Protein AF-A0AAW8HID7-F1 (afdb_monomer_lite)

pLDDT: mean 85.38, std 14.89, range [45.19, 97.25]

Structure (mmCIF, N/CA/C/O backbone):
data_AF-A0AAW8HID7-F1
#
_entry.id   AF-A0AAW8HID7-F1
#
loop_
_atom_site.group_PDB
_atom_site.id
_atom_site.type_symbol
_atom_site.label_atom_id
_atom_site.label_alt_id
_atom_site.label_comp_id
_atom_site.label_asym_id
_atom_site.label_entity_id
_atom_site.label_seq_id
_atom_site.pdbx_PDB_ins_code
_atom_site.Cartn_x
_atom_site.Cartn_y
_atom_site.Cartn_z
_atom_site.occupancy
_atom_site.B_iso_or_equiv
_atom_site.auth_seq_id
_atom_site.auth_comp_id
_atom_site.auth_asym_id
_atom_site.auth_atom_id
_atom_site.pdbx_PDB_model_num
ATOM 1 N N . MET A 1 1 ? -22.174 54.545 -2.426 1.00 45.19 1 MET A N 1
ATOM 2 C CA . MET A 1 1 ? -22.519 53.261 -1.773 1.00 45.19 1 MET A CA 1
ATOM 3 C C . MET A 1 1 ? -21.847 52.132 -2.549 1.00 45.19 1 MET A C 1
ATOM 5 O O . MET A 1 1 ? -22.371 51.706 -3.570 1.00 45.19 1 MET A O 1
ATOM 9 N N . GLY A 1 2 ? -20.630 51.743 -2.158 1.00 52.84 2 GLY A N 1
ATOM 10 C CA . GLY A 1 2 ? -19.845 50.730 -2.874 1.00 52.84 2 GLY A CA 1
ATOM 11 C C . GLY A 1 2 ? -20.343 49.319 -2.563 1.00 52.84 2 GLY A C 1
ATOM 12 O O . GLY A 1 2 ? -20.529 48.978 -1.397 1.00 52.84 2 GLY A O 1
ATOM 13 N N . LYS A 1 3 ? -20.590 48.504 -3.593 1.00 63.56 3 LYS A N 1
ATOM 14 C CA . LYS A 1 3 ? -20.976 47.097 -3.427 1.00 63.56 3 LYS A CA 1
ATOM 15 C C . LYS A 1 3 ? -19.798 46.318 -2.840 1.00 63.56 3 LYS A C 1
ATOM 17 O O . LYS A 1 3 ? -18.771 46.169 -3.493 1.00 63.56 3 LYS A O 1
ATOM 22 N N . VAL A 1 4 ? -19.965 45.799 -1.626 1.00 61.78 4 VAL A N 1
ATOM 23 C CA . VAL A 1 4 ? -19.019 44.851 -1.028 1.00 61.78 4 VAL A CA 1
ATOM 24 C C . VAL A 1 4 ? -19.191 43.513 -1.742 1.00 61.78 4 VAL A C 1
ATOM 26 O O . VAL A 1 4 ? -20.189 42.818 -1.552 1.00 61.78 4 VAL A O 1
ATOM 29 N N . VAL A 1 5 ? -18.241 43.158 -2.603 1.00 68.69 5 VAL A N 1
ATOM 30 C CA . VAL A 1 5 ? -18.199 41.831 -3.225 1.00 68.69 5 VAL A CA 1
ATOM 31 C C . VAL A 1 5 ? -17.602 40.867 -2.202 1.00 68.69 5 VAL A C 1
ATOM 33 O O . VAL A 1 5 ? -16.427 40.972 -1.857 1.00 68.69 5 VAL A O 1
ATOM 36 N N . LYS A 1 6 ? -18.416 39.945 -1.669 1.00 67.81 6 LYS A N 1
ATOM 37 C CA . LYS A 1 6 ? -17.914 38.847 -0.830 1.00 67.81 6 LYS A CA 1
ATOM 38 C C . LYS A 1 6 ? -16.973 37.993 -1.677 1.00 67.81 6 LYS A C 1
ATOM 40 O O . LYS A 1 6 ? -17.414 37.350 -2.627 1.00 67.81 6 LYS A O 1
ATOM 45 N N . PHE A 1 7 ? -15.694 37.974 -1.318 1.00 66.94 7 PHE A N 1
ATOM 46 C CA . PHE A 1 7 ? -14.735 37.035 -1.880 1.00 66.94 7 PHE A CA 1
ATOM 47 C C . PHE A 1 7 ? -15.147 35.618 -1.466 1.00 66.94 7 PHE A C 1
ATOM 49 O O . PHE A 1 7 ? -15.056 35.257 -0.294 1.00 66.94 7 PHE A O 1
ATOM 56 N N . GLN A 1 8 ? -15.652 34.828 -2.414 1.00 64.81 8 GLN A N 1
ATOM 57 C CA . GLN A 1 8 ? -15.794 33.389 -2.228 1.00 64.81 8 GLN A CA 1
ATOM 58 C C . GLN A 1 8 ? -14.467 32.749 -2.644 1.00 64.81 8 GLN A C 1
ATOM 60 O O . GLN A 1 8 ? -14.153 32.764 -3.839 1.00 64.81 8 GLN A O 1
ATOM 65 N N . PRO A 1 9 ? -13.658 32.213 -1.711 1.00 63.56 9 PRO A N 1
ATOM 66 C CA . PRO A 1 9 ? -12.480 31.460 -2.102 1.00 63.56 9 PRO A CA 1
ATOM 67 C C . PRO A 1 9 ? -12.954 30.263 -2.924 1.00 63.56 9 PRO A C 1
ATOM 69 O O . PRO A 1 9 ? -13.731 29.432 -2.451 1.00 63.56 9 PRO A O 1
ATOM 72 N N . LYS A 1 10 ? -12.513 30.203 -4.181 1.00 61.84 10 LYS A N 1
ATOM 73 C CA . LYS A 1 10 ? -12.734 29.061 -5.066 1.00 61.84 10 LYS A CA 1
ATOM 74 C C 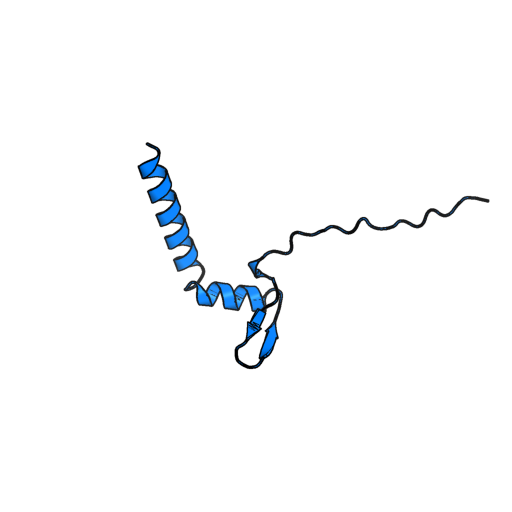. LYS A 1 10 ? -12.321 27.807 -4.300 1.00 61.84 10 LYS A C 1
ATOM 76 O O . LYS A 1 10 ? -11.168 27.715 -3.883 1.00 61.84 10 LYS A O 1
ATOM 81 N N . GLN A 1 11 ? -13.256 26.879 -4.080 1.00 60.66 11 GLN A N 1
ATOM 82 C CA . GLN A 1 11 ? -12.949 25.574 -3.501 1.00 60.66 11 GLN A CA 1
ATOM 83 C C . GLN A 1 11 ? -11.850 24.948 -4.353 1.00 60.66 11 GLN A C 1
ATOM 85 O O . GLN A 1 11 ? -12.084 24.495 -5.473 1.00 60.66 11 GLN A O 1
ATOM 90 N N . VAL A 1 12 ? -10.625 24.972 -3.837 1.00 57.12 12 VAL A N 1
ATOM 91 C CA . VAL A 1 12 ? -9.539 24.197 -4.404 1.00 57.12 12 VAL A CA 1
ATOM 92 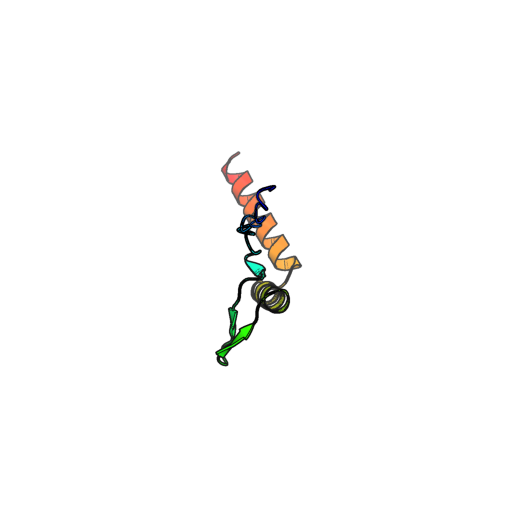C C . VAL A 1 12 ? -9.961 22.762 -4.148 1.00 57.12 12 VAL A C 1
ATOM 94 O O . VAL A 1 12 ? -9.929 22.293 -3.010 1.00 57.12 12 VAL A O 1
ATOM 97 N N . THR A 1 13 ? -10.407 22.061 -5.187 1.00 59.28 13 THR A N 1
ATOM 98 C CA . THR A 1 13 ? -10.426 20.600 -5.195 1.00 59.28 13 THR A CA 1
ATOM 99 C C . THR A 1 13 ? -8.970 20.163 -5.138 1.00 59.28 13 THR A C 1
ATOM 101 O O . THR A 1 13 ? -8.375 19.783 -6.146 1.00 59.28 13 THR A O 1
ATOM 104 N N . ALA A 1 14 ? -8.338 20.329 -3.976 1.00 58.41 14 ALA A N 1
ATOM 105 C CA . ALA A 1 14 ? -7.024 19.796 -3.727 1.00 58.41 14 ALA A CA 1
ATOM 106 C C . ALA A 1 14 ? -7.188 18.301 -3.969 1.00 58.41 14 ALA A C 1
ATOM 108 O O . ALA A 1 14 ? -7.969 17.656 -3.264 1.00 58.41 14 ALA A O 1
ATOM 109 N N . LYS A 1 15 ? -6.530 17.770 -5.007 1.00 65.12 15 LYS A N 1
ATOM 110 C CA . LYS A 1 15 ? -6.306 16.332 -5.137 1.00 65.12 15 LYS A CA 1
ATOM 111 C C . LYS A 1 15 ? -5.604 15.934 -3.847 1.00 65.12 15 LYS A C 1
ATOM 113 O O . LYS A 1 15 ? -4.397 16.115 -3.718 1.00 65.12 15 LYS A O 1
ATOM 118 N N . ARG A 1 16 ? -6.385 15.540 -2.839 1.00 71.62 16 ARG A N 1
ATOM 119 C CA . ARG A 1 16 ? -5.847 15.092 -1.564 1.00 71.62 16 ARG A CA 1
ATOM 120 C C . ARG A 1 16 ? -5.013 13.879 -1.908 1.00 71.62 16 ARG A C 1
ATOM 122 O O . ARG A 1 16 ? -5.490 12.991 -2.612 1.00 71.62 16 ARG A O 1
ATOM 129 N N . ASP A 1 17 ? -3.760 13.914 -1.481 1.00 83.56 17 ASP A N 1
ATOM 130 C CA . ASP A 1 17 ? -2.827 12.838 -1.745 1.00 83.56 17 ASP A CA 1
ATOM 131 C C . ASP A 1 17 ? -3.487 11.491 -1.365 1.00 83.56 17 ASP A C 1
ATOM 133 O O . ASP A 1 17 ? -3.997 11.361 -0.242 1.00 83.56 17 ASP A O 1
ATOM 137 N N . PRO A 1 18 ? -3.557 10.510 -2.285 1.00 88.44 18 PRO A N 1
ATOM 138 C CA . PRO A 1 18 ? -4.250 9.250 -2.030 1.00 88.44 18 PRO A CA 1
ATOM 139 C C . PRO A 1 18 ? -3.696 8.504 -0.815 1.00 88.44 18 PRO A C 1
ATOM 141 O O . PRO A 1 18 ? -4.453 7.823 -0.118 1.00 88.44 18 PRO A O 1
ATOM 144 N N . TRP A 1 19 ? -2.410 8.682 -0.495 1.00 91.25 19 TRP A N 1
ATOM 145 C CA . TRP A 1 19 ? -1.802 8.064 0.679 1.00 91.25 19 TRP A CA 1
ATOM 146 C C . TRP A 1 19 ? -2.318 8.656 1.986 1.00 91.25 19 TRP A C 1
ATOM 148 O O . TRP A 1 19 ? -2.352 7.947 2.988 1.00 91.25 19 TRP A O 1
ATOM 158 N N . CYS A 1 20 ? -2.788 9.900 1.972 1.00 92.44 20 CYS A N 1
ATOM 159 C CA . CYS A 1 20 ? -3.398 10.581 3.114 1.00 92.44 20 CYS A CA 1
ATOM 160 C C . CYS A 1 20 ? -4.915 10.358 3.233 1.00 92.44 20 CYS A C 1
ATOM 162 O O . CYS A 1 20 ? -5.535 10.859 4.178 1.00 92.44 20 CYS A O 1
ATOM 164 N N . SER A 1 21 ? -5.537 9.639 2.292 1.00 92.00 21 SER A N 1
ATOM 165 C CA . SER A 1 21 ? -6.987 9.411 2.313 1.00 92.00 21 SER A CA 1
ATOM 166 C C . SER A 1 21 ? -7.408 8.605 3.548 1.00 92.00 21 SER A C 1
ATOM 168 O O . SER A 1 21 ? -6.643 7.735 3.978 1.00 92.00 21 SER A O 1
ATOM 170 N N . PRO A 1 22 ? -8.600 8.847 4.123 1.00 93.75 22 PRO A N 1
ATOM 171 C CA . PRO A 1 22 ? -9.061 8.098 5.286 1.00 93.75 22 PRO A CA 1
ATOM 172 C C . PRO A 1 22 ? -9.016 6.580 5.062 1.00 93.75 22 PRO A C 1
ATOM 174 O O . PRO A 1 22 ? -9.236 6.109 3.944 1.00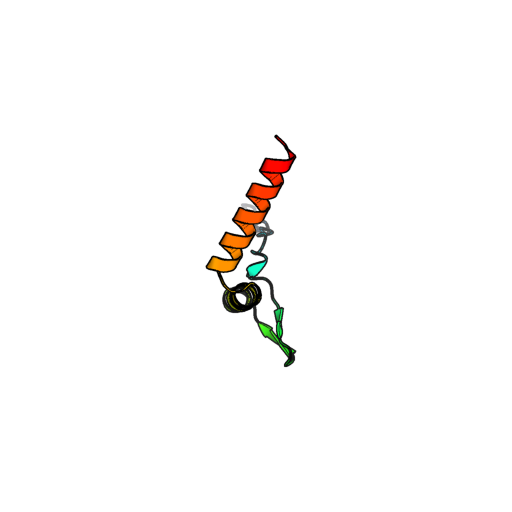 93.75 22 PRO A O 1
ATOM 177 N N . LEU A 1 23 ? -8.717 5.817 6.112 1.00 92.81 23 LEU A N 1
ATOM 178 C CA . LEU A 1 23 ? -8.911 4.369 6.138 1.00 92.81 23 LEU A CA 1
ATOM 179 C C . LEU A 1 23 ? -9.618 3.945 7.420 1.00 92.81 23 LEU A C 1
ATOM 181 O O . LEU A 1 23 ? -9.467 4.584 8.461 1.00 92.81 23 LEU A O 1
ATOM 185 N N . THR A 1 24 ? -10.356 2.846 7.320 1.00 95.75 24 THR A N 1
ATOM 186 C CA . THR A 1 24 ? -10.968 2.176 8.467 1.00 95.75 24 THR A CA 1
ATOM 187 C C . THR A 1 24 ? -10.107 0.969 8.816 1.00 95.75 24 THR A C 1
ATOM 189 O O . THR A 1 24 ? -9.788 0.159 7.945 1.00 95.75 24 THR A O 1
ATOM 192 N N . LEU A 1 25 ? -9.668 0.899 10.066 1.00 92.94 25 LEU A N 1
ATOM 193 C CA . LEU A 1 25 ? -8.914 -0.218 10.622 1.00 92.94 25 LEU A CA 1
ATOM 194 C C . LEU A 1 25 ? -9.860 -1.381 10.971 1.00 92.94 25 LEU A C 1
ATOM 196 O O . LEU A 1 25 ? -11.079 -1.229 10.978 1.00 92.94 25 LEU A O 1
ATOM 200 N N . ALA A 1 26 ? -9.298 -2.559 11.249 1.00 93.25 26 ALA A N 1
ATOM 201 C CA . ALA A 1 26 ? -10.076 -3.774 11.521 1.00 93.25 26 ALA A CA 1
ATOM 202 C C . ALA A 1 26 ? -10.953 -3.679 12.786 1.00 93.25 26 ALA A C 1
ATOM 204 O O . ALA A 1 26 ? -11.971 -4.353 12.883 1.00 93.25 26 ALA A O 1
ATOM 205 N N . ASP A 1 27 ? -10.568 -2.828 13.733 1.00 94.38 27 ASP A N 1
ATOM 206 C CA . ASP A 1 27 ? -11.313 -2.502 14.953 1.00 94.38 27 ASP A CA 1
ATOM 207 C C . ASP A 1 27 ? -12.405 -1.435 14.729 1.00 94.38 27 ASP A C 1
ATOM 209 O O . ASP A 1 27 ? -13.076 -1.028 15.673 1.00 94.38 27 ASP A O 1
ATOM 213 N N . GLY A 1 28 ? -12.584 -0.959 13.490 1.00 94.81 28 GLY A N 1
ATOM 214 C CA . GLY A 1 28 ? -13.519 0.109 13.135 1.00 94.81 28 GLY A CA 1
ATOM 215 C C . GLY A 1 28 ? -12.960 1.525 13.307 1.00 94.81 28 GLY A C 1
ATOM 216 O O . GLY A 1 28 ? -13.624 2.490 12.922 1.00 94.81 28 GLY A O 1
ATOM 217 N N . THR A 1 29 ? -11.739 1.681 13.826 1.00 95.06 29 THR A N 1
ATOM 218 C CA . THR A 1 29 ? -11.113 2.996 14.017 1.00 95.06 29 THR A CA 1
ATOM 219 C C . THR A 1 29 ? -10.828 3.662 12.668 1.00 95.06 29 THR A C 1
ATOM 221 O O . THR A 1 29 ? -10.206 3.066 11.787 1.00 95.06 29 THR A O 1
ATOM 224 N N . GLN A 1 30 ? -11.228 4.928 12.504 1.00 96.56 30 GLN A N 1
ATOM 225 C CA . GLN A 1 30 ? -10.905 5.716 11.311 1.00 96.56 30 GLN A CA 1
ATOM 226 C C . GLN A 1 30 ? -9.666 6.585 11.527 1.00 96.56 30 GLN A C 1
ATOM 228 O O . GLN A 1 30 ? -9.588 7.351 12.486 1.00 96.56 30 GLN A O 1
ATOM 233 N N . ILE A 1 31 ? -8.716 6.513 10.595 1.00 94.12 31 ILE A N 1
ATOM 234 C CA . ILE A 1 31 ? -7.506 7.35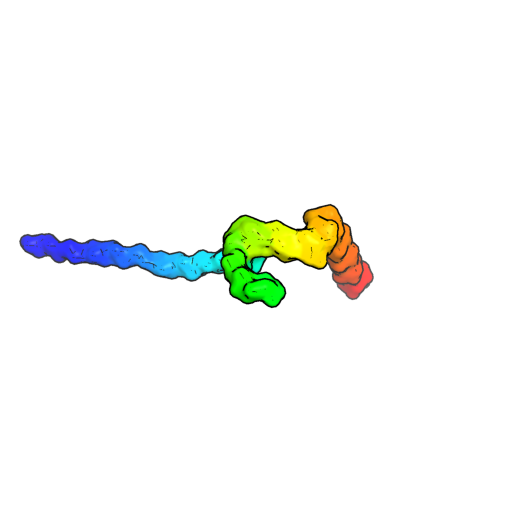0 10.586 1.00 94.12 31 ILE A CA 1
ATOM 235 C C . ILE A 1 31 ? -7.338 8.039 9.230 1.00 94.12 31 ILE A C 1
ATOM 237 O O . ILE A 1 31 ? -7.796 7.536 8.206 1.00 94.12 31 ILE A O 1
ATOM 241 N N . SER A 1 32 ? -6.678 9.197 9.203 1.00 93.81 32 SER A N 1
ATOM 242 C CA . SER A 1 32 ? -6.462 10.000 7.989 1.00 93.81 32 SER A CA 1
ATOM 243 C C . SER A 1 32 ? -5.101 10.713 8.023 1.00 93.81 32 SER A C 1
ATOM 245 O O . SER A 1 32 ? -4.394 10.659 9.032 1.00 93.81 32 SER A O 1
ATOM 247 N N . GLY A 1 33 ? -4.700 11.354 6.921 1.00 92.88 33 GLY A N 1
ATOM 248 C CA . GLY A 1 33 ? -3.464 12.141 6.864 1.00 92.88 33 GLY A CA 1
ATOM 249 C C . GLY A 1 33 ? -2.196 11.291 6.999 1.00 92.88 33 GLY A C 1
ATOM 250 O O . GLY A 1 33 ? -2.080 10.231 6.384 1.00 92.88 33 GLY A O 1
ATOM 251 N N . GLY A 1 34 ? -1.241 11.751 7.814 1.00 93.19 34 GLY A N 1
ATOM 252 C CA . GLY A 1 34 ? 0.053 11.083 8.016 1.00 93.19 34 GLY A CA 1
ATOM 253 C C . GLY A 1 34 ? -0.070 9.646 8.531 1.00 93.19 34 GLY A C 1
ATOM 254 O O . GLY A 1 34 ? 0.546 8.744 7.971 1.00 93.19 34 GLY A O 1
ATOM 255 N N . ALA A 1 35 ? -0.953 9.402 9.505 1.00 94.19 35 ALA A N 1
ATOM 256 C CA . ALA A 1 35 ? -1.189 8.059 10.042 1.00 94.19 35 ALA A CA 1
ATOM 257 C C . ALA A 1 35 ? -1.690 7.085 8.961 1.00 94.19 35 ALA A C 1
ATOM 259 O O . ALA A 1 35 ? -1.312 5.912 8.921 1.00 94.19 35 ALA A O 1
ATOM 260 N N . ALA A 1 36 ? -2.519 7.586 8.043 1.00 95.81 36 ALA A N 1
ATOM 261 C CA . ALA A 1 36 ? -3.020 6.801 6.929 1.00 95.81 36 ALA A CA 1
ATOM 262 C C . ALA A 1 36 ? -1.920 6.453 5.917 1.00 95.81 36 ALA A C 1
ATOM 264 O O . ALA A 1 36 ? -1.845 5.317 5.436 1.00 95.81 36 ALA A O 1
ATOM 265 N N . ARG A 1 37 ? -1.022 7.407 5.652 1.00 95.56 37 ARG A N 1
ATOM 266 C CA . ARG A 1 37 ? 0.151 7.202 4.798 1.00 95.56 37 ARG A CA 1
ATOM 267 C C . ARG A 1 37 ? 1.088 6.154 5.383 1.00 95.56 37 ARG A C 1
ATOM 269 O O . ARG A 1 37 ? 1.502 5.254 4.659 1.00 95.56 37 ARG A O 1
ATOM 276 N N . GLU A 1 38 ? 1.381 6.227 6.677 1.00 95.50 38 GLU A N 1
ATOM 277 C CA . GLU A 1 38 ? 2.260 5.266 7.351 1.00 95.50 38 GLU A CA 1
ATOM 278 C C . GLU A 1 38 ? 1.717 3.837 7.294 1.00 95.50 38 GLU A C 1
ATOM 280 O O . GLU A 1 38 ? 2.461 2.906 6.981 1.00 95.50 38 GLU A O 1
ATOM 285 N N . LYS A 1 39 ? 0.409 3.645 7.521 1.00 95.00 39 LYS A N 1
ATOM 286 C CA . LYS A 1 39 ? -0.215 2.318 7.399 1.00 95.00 39 LYS A CA 1
ATOM 287 C C . LYS A 1 39 ? -0.104 1.760 5.983 1.00 95.00 39 LYS A C 1
ATOM 289 O O . LYS A 1 39 ? 0.240 0.591 5.829 1.00 95.00 39 LYS A O 1
ATOM 294 N N . ARG A 1 40 ? -0.348 2.586 4.961 1.00 94.94 40 ARG A N 1
ATOM 295 C CA . ARG A 1 40 ? -0.205 2.176 3.555 1.00 94.94 40 ARG A CA 1
ATOM 296 C C . ARG A 1 40 ? 1.244 1.852 3.199 1.00 94.94 40 ARG A C 1
ATOM 298 O O . ARG A 1 40 ? 1.485 0.824 2.580 1.00 94.94 40 ARG A O 1
ATOM 305 N N . LEU A 1 41 ? 2.204 2.672 3.633 1.00 95.56 41 LEU A N 1
ATOM 306 C CA . LEU A 1 41 ? 3.631 2.414 3.409 1.00 95.56 41 LEU A CA 1
ATOM 307 C C . LEU A 1 41 ? 4.071 1.103 4.060 1.00 95.56 41 LEU A C 1
ATOM 309 O O . LEU A 1 41 ? 4.766 0.309 3.436 1.00 95.56 41 LEU A O 1
ATOM 313 N N . LYS A 1 42 ? 3.621 0.834 5.288 1.00 95.38 42 LYS A N 1
ATOM 314 C CA . LYS A 1 42 ? 3.910 -0.435 5.960 1.00 95.38 42 LYS A CA 1
ATOM 315 C C . LYS A 1 42 ? 3.285 -1.630 5.232 1.00 95.38 42 LYS A C 1
ATOM 317 O O . LYS A 1 42 ? 3.922 -2.673 5.145 1.00 95.38 42 LYS A O 1
ATOM 322 N N . ALA A 1 43 ? 2.074 -1.475 4.693 1.00 93.69 43 ALA A N 1
ATOM 323 C CA . ALA A 1 43 ? 1.383 -2.535 3.956 1.00 93.69 43 ALA A CA 1
ATOM 324 C C . ALA A 1 43 ? 2.101 -2.942 2.657 1.00 93.69 43 ALA A C 1
ATOM 326 O O . ALA A 1 43 ? 2.021 -4.102 2.270 1.00 93.69 43 ALA A O 1
ATOM 327 N N . VAL A 1 44 ? 2.834 -2.023 2.017 1.00 94.19 44 VAL A N 1
ATOM 328 C CA . VAL A 1 44 ? 3.638 -2.313 0.812 1.00 94.19 44 VAL A CA 1
ATOM 329 C C . VAL A 1 44 ? 5.082 -2.742 1.121 1.00 94.19 44 VAL A C 1
ATOM 331 O O . VAL A 1 44 ? 5.902 -2.811 0.215 1.00 94.19 44 VAL A O 1
ATOM 334 N N . GLY A 1 45 ? 5.418 -3.022 2.387 1.00 95.19 45 GLY A N 1
ATOM 335 C CA . GLY A 1 45 ? 6.771 -3.440 2.785 1.00 95.19 45 GLY A CA 1
ATOM 336 C C . GLY A 1 45 ? 7.748 -2.290 3.061 1.00 95.19 45 GLY A C 1
ATOM 337 O O . GLY A 1 45 ? 8.942 -2.523 3.234 1.00 95.19 45 GLY A O 1
ATOM 338 N N . GLY A 1 46 ? 7.256 -1.052 3.152 1.00 96.00 46 GLY A N 1
ATOM 339 C CA . GLY A 1 46 ? 8.063 0.144 3.388 1.00 96.00 46 GLY A CA 1
ATOM 340 C C . GLY A 1 46 ? 8.510 0.848 2.104 1.00 96.00 46 GLY A C 1
ATOM 341 O O . GLY A 1 46 ? 8.168 0.455 0.991 1.00 96.00 46 GLY A O 1
ATOM 342 N N . VAL A 1 47 ? 9.265 1.937 2.269 1.00 95.31 47 VAL A N 1
ATOM 343 C CA . VAL A 1 47 ? 9.687 2.802 1.151 1.00 95.31 47 VAL A CA 1
ATOM 344 C C . VAL A 1 47 ? 10.665 2.087 0.215 1.00 95.31 47 VAL A C 1
ATOM 346 O O . VAL A 1 47 ? 10.509 2.174 -0.997 1.00 95.31 47 VAL A O 1
ATOM 349 N N . GLU A 1 48 ? 11.630 1.347 0.760 1.00 97.25 48 GLU A N 1
ATOM 350 C CA . GLU A 1 48 ? 12.628 0.612 -0.032 1.00 97.25 48 GLU A CA 1
ATOM 351 C C . GLU A 1 48 ? 11.984 -0.411 -0.972 1.00 97.25 48 GLU A C 1
ATOM 353 O O . GL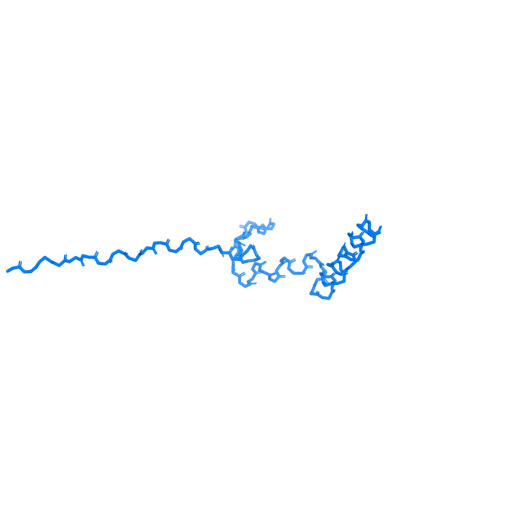U A 1 48 ? 12.312 -0.478 -2.155 1.00 97.25 48 GLU A O 1
ATOM 358 N N . GLU A 1 49 ? 11.024 -1.187 -0.464 1.00 97.19 49 GLU A N 1
ATOM 359 C CA . GLU A 1 49 ? 10.326 -2.188 -1.268 1.00 97.19 49 GLU A CA 1
ATOM 360 C C . GLU A 1 49 ? 9.442 -1.535 -2.334 1.00 97.19 49 GLU A C 1
ATOM 362 O O . GLU A 1 49 ? 9.465 -1.947 -3.494 1.00 97.19 49 GLU A O 1
ATOM 367 N N . LEU A 1 50 ? 8.753 -0.443 -1.986 1.00 96.44 50 LEU A N 1
ATOM 368 C CA . LEU A 1 50 ? 7.996 0.354 -2.950 1.00 96.44 50 LEU A CA 1
ATOM 369 C C . LEU A 1 50 ? 8.886 0.853 -4.101 1.00 96.44 50 LEU A C 1
ATOM 371 O O . LEU A 1 50 ? 8.497 0.762 -5.270 1.00 96.44 50 LEU A O 1
ATOM 375 N N . LEU A 1 51 ? 10.082 1.365 -3.795 1.00 96.69 51 LEU A N 1
ATOM 376 C CA . LEU A 1 51 ? 11.029 1.844 -4.805 1.00 96.69 51 LEU A CA 1
ATOM 377 C C . LEU A 1 51 ? 11.563 0.699 -5.671 1.00 96.69 51 LEU A C 1
ATOM 379 O O . LEU A 1 51 ? 11.587 0.833 -6.897 1.00 96.69 51 LEU A O 1
ATOM 383 N N . ARG A 1 52 ? 11.920 -0.440 -5.065 1.00 97.06 52 ARG A N 1
ATOM 384 C CA . ARG A 1 52 ? 12.369 -1.641 -5.789 1.00 97.06 52 ARG A CA 1
ATOM 385 C C . ARG A 1 52 ? 11.312 -2.123 -6.781 1.00 97.06 52 ARG A C 1
ATOM 387 O O . ARG A 1 52 ? 11.632 -2.346 -7.948 1.00 97.06 52 ARG A O 1
ATOM 394 N N . GLN A 1 53 ? 10.059 -2.239 -6.345 1.00 96.06 53 GLN A N 1
ATOM 395 C CA . GLN A 1 53 ? 8.947 -2.655 -7.204 1.00 96.06 53 GLN A CA 1
ATOM 396 C C . GLN A 1 53 ? 8.683 -1.645 -8.322 1.00 96.06 53 GLN A C 1
ATOM 398 O O . GLN A 1 53 ? 8.470 -2.030 -9.471 1.00 96.06 53 GLN A O 1
ATOM 403 N N . THR A 1 54 ? 8.743 -0.350 -8.006 1.00 95.81 54 THR A N 1
ATOM 404 C CA . THR A 1 54 ? 8.563 0.716 -9.000 1.00 95.81 54 THR A CA 1
ATOM 405 C C . THR A 1 54 ? 9.636 0.644 -10.085 1.00 95.81 54 THR A C 1
ATOM 407 O O . THR A 1 54 ? 9.307 0.691 -11.271 1.00 95.81 54 THR A O 1
ATOM 410 N N . LEU A 1 55 ? 10.902 0.475 -9.692 1.00 96.25 55 LEU A N 1
ATOM 411 C CA . LEU A 1 55 ? 12.015 0.326 -10.626 1.00 96.25 55 LEU A CA 1
ATOM 412 C C . LEU A 1 55 ? 11.856 -0.930 -11.488 1.00 96.25 55 LEU A C 1
ATOM 414 O O . LEU A 1 55 ? 11.934 -0.833 -12.709 1.00 96.25 55 LEU A O 1
ATOM 418 N N . ALA A 1 56 ? 11.574 -2.083 -10.877 1.00 95.75 56 ALA A N 1
ATOM 419 C CA . ALA A 1 56 ? 11.383 -3.337 -11.603 1.00 95.75 56 ALA A CA 1
ATOM 420 C C . ALA A 1 56 ? 10.263 -3.231 -12.653 1.00 95.75 56 ALA A C 1
ATOM 422 O O . ALA A 1 56 ? 10.444 -3.639 -13.803 1.00 95.75 56 ALA A O 1
ATOM 423 N N . ASN A 1 57 ? 9.134 -2.616 -12.287 1.00 95.31 57 ASN A N 1
ATOM 424 C CA . ASN A 1 57 ? 8.019 -2.378 -13.200 1.00 95.31 57 ASN A CA 1
ATOM 425 C C . ASN A 1 57 ? 8.416 -1.458 -14.361 1.00 95.31 57 ASN A C 1
ATOM 427 O O . ASN A 1 57 ? 8.121 -1.770 -15.515 1.00 95.31 57 ASN A O 1
ATOM 431 N N . ALA A 1 58 ? 9.106 -0.352 -14.075 1.00 95.38 58 ALA A N 1
ATOM 432 C CA . ALA A 1 58 ? 9.572 0.578 -15.100 1.00 95.38 58 ALA A CA 1
ATOM 433 C C . ALA A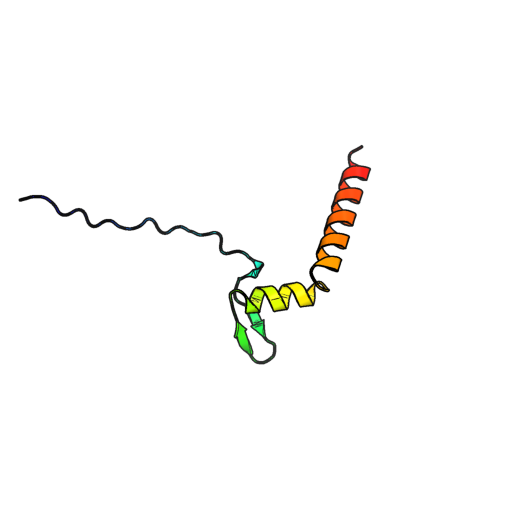 1 58 ? 10.559 -0.091 -16.072 1.00 95.38 58 ALA A C 1
ATOM 435 O O . ALA A 1 58 ? 10.403 0.036 -17.287 1.00 95.38 58 ALA A O 1
ATOM 436 N N . SER A 1 59 ? 11.523 -0.861 -15.556 1.00 95.69 59 SER A N 1
ATOM 437 C CA . SER A 1 59 ? 12.481 -1.616 -16.372 1.00 95.69 59 SER A CA 1
ATOM 438 C C . SER A 1 59 ? 11.790 -2.634 -17.280 1.00 95.69 59 SER A C 1
ATOM 440 O O . SER A 1 59 ? 12.128 -2.730 -18.457 1.00 95.69 59 SER A O 1
ATOM 442 N N . HIS A 1 60 ? 10.790 -3.353 -16.767 1.00 94.62 60 HIS A N 1
ATOM 443 C CA . HIS A 1 60 ? 10.023 -4.322 -17.552 1.00 94.62 60 HIS A CA 1
ATOM 444 C C . HIS A 1 60 ? 9.152 -3.664 -18.640 1.00 94.62 60 HIS A C 1
ATOM 446 O O . HIS A 1 60 ? 8.965 -4.231 -19.714 1.00 94.62 60 HIS A O 1
ATOM 452 N N . ILE A 1 61 ? 8.610 -2.467 -18.395 1.00 95.38 61 ILE A N 1
ATOM 453 C CA . ILE A 1 61 ? 7.887 -1.704 -19.428 1.00 95.38 61 ILE A CA 1
ATOM 454 C C . ILE A 1 61 ? 8.858 -1.250 -20.525 1.00 95.38 61 ILE A C 1
ATOM 456 O O . ILE A 1 61 ? 8.567 -1.410 -21.713 1.00 95.38 61 ILE A O 1
ATOM 460 N N . ALA A 1 62 ? 10.022 -0.727 -20.135 1.00 92.62 62 ALA A N 1
ATOM 461 C CA . ALA A 1 62 ? 11.041 -0.275 -21.075 1.00 92.62 62 ALA A CA 1
ATOM 462 C C . ALA A 1 62 ? 11.547 -1.425 -21.961 1.00 92.62 62 ALA A C 1
ATOM 464 O O . ALA A 1 62 ? 11.634 -1.259 -23.174 1.00 92.62 62 ALA A O 1
ATOM 465 N N . SER A 1 63 ? 11.791 -2.609 -21.388 1.00 90.44 63 SER A N 1
ATOM 466 C CA . SER A 1 63 ? 12.271 -3.774 -22.145 1.00 90.44 63 SER A CA 1
ATOM 467 C C . SER A 1 63 ? 11.253 -4.344 -23.137 1.00 90.44 63 SER A C 1
ATOM 469 O O . SER A 1 63 ? 11.641 -5.073 -24.042 1.00 90.44 63 SER A O 1
ATOM 471 N N . LYS A 1 64 ? 9.960 -4.033 -22.980 1.00 82.94 64 LYS A N 1
ATOM 472 C CA . LYS A 1 64 ? 8.892 -4.447 -23.908 1.00 82.94 64 LYS A CA 1
ATOM 473 C C . LYS A 1 64 ? 8.615 -3.450 -25.029 1.00 82.94 64 LYS A C 1
ATOM 475 O O . LYS A 1 64 ? 7.883 -3.785 -25.954 1.00 82.94 64 LYS A O 1
ATOM 480 N N . THR A 1 65 ? 9.132 -2.231 -24.910 1.00 72.19 65 THR A N 1
ATOM 481 C CA . THR A 1 65 ? 8.872 -1.137 -25.860 1.00 72.19 65 THR A CA 1
ATOM 482 C C . THR A 1 65 ? 10.060 -0.902 -26.806 1.00 72.19 65 THR A C 1
ATOM 484 O O . THR A 1 65 ? 9.944 -0.100 -27.729 1.00 72.19 65 THR A O 1
ATOM 487 N N . GLY A 1 66 ? 11.193 -1.573 -26.565 1.00 55.69 66 GLY A N 1
ATOM 488 C CA . GLY A 1 66 ? 12.412 -1.507 -27.379 1.00 55.69 66 GLY A CA 1
ATOM 489 C C . GLY A 1 66 ? 12.542 -2.620 -28.407 1.00 55.69 66 GLY A C 1
ATOM 490 O O . GLY A 1 66 ? 11.793 -3.617 -28.309 1.00 55.69 66 GLY A O 1
#

Organism: NCBI:txid885040

Sequence (66 aa):
MGKVVKFQPKQVTAKRDPWCSPLTLADGTQISGGAAREKRLKAVGGVEELLRQTLANASHIASKTG

Foldseek 3Di:
DDDDDPDDPDPPPPPPPPQQDWDQDPVRDIHGGPVSNVVVQVVCVHDVSVVVVVVVVVVVVVVVVD

Secondary structure (DSSP, 8-state):
-----------------GGGS-EE-TTS-EE-THHHHHHHHHHTT-HHHHHHHHHHHHHHHHHHH-

Radius of gyration: 20.77 Å; chains: 1; bounding box: 35×58×42 Å